Protein AF-A0A926JMT1-F1 (afdb_monomer_lite)

Secondary structure (DSSP, 8-state):
-HHHHHHHHHHHHHHHTT-HHHHHHHHHHHHHHTTT-TT---PPB-GGG-BTTB--B---TT-----TTTS-HHHHHHHHHHHHHHHHIIIIII-----SS---

Foldseek 3Di:
DVVVVVCCVVVLLVVQVLAQVVVLVLLVVLQVLCVVLPLDHRWHWDVVPGDSRDTHTDDDPPDDDDDPVRDDPVVNVSNVVSVVVSQCSQVPPVNHDPDSGDDD

Sequence (104 aa):
MPFRLMHAQVGGAILRQLDFEAEAASLTVLRDNLADFGSVRIPAPLPELCTSETVVMEYIGDLRRFEPDELAVGTRQSAVRAVLAAVYEMLFVDGIVHCYGSCR

pLDDT: mean 86.33, std 11.51, range [38.19, 97.06]

Radius of gyration: 16.71 Å; chains: 1; bounding box: 46×31×38 Å

Structure (mmCIF, N/CA/C/O backbone):
data_AF-A0A926JMT1-F1
#
_entry.id   AF-A0A926JMT1-F1
#
loop_
_atom_site.group_PDB
_atom_site.id
_atom_site.type_symbol
_atom_site.label_atom_id
_atom_site.label_alt_id
_atom_site.label_comp_id
_atom_site.label_asym_id
_atom_site.label_entity_id
_atom_site.label_seq_id
_atom_site.pdbx_PDB_ins_code
_atom_site.Cartn_x
_atom_site.Cartn_y
_atom_site.Cartn_z
_atom_site.occupancy
_atom_site.B_iso_or_equiv
_atom_site.auth_seq_id
_atom_site.auth_comp_id
_atom_site.auth_asym_id
_atom_site.auth_atom_id
_atom_site.pdbx_PDB_model_num
ATOM 1 N N . MET A 1 1 ? 29.605 17.655 -2.188 1.00 60.53 1 MET A N 1
ATOM 2 C CA . MET A 1 1 ? 28.655 18.778 -2.345 1.00 60.53 1 MET A CA 1
ATOM 3 C C . MET A 1 1 ? 27.234 18.265 -2.141 1.00 60.53 1 MET A C 1
ATOM 5 O O . MET A 1 1 ? 26.834 17.401 -2.916 1.00 60.53 1 MET A O 1
ATOM 9 N N . PRO A 1 2 ? 26.492 18.761 -1.136 1.00 80.12 2 PRO A N 1
ATOM 10 C CA . PRO A 1 2 ? 25.151 18.276 -0.773 1.00 80.12 2 PRO A CA 1
ATOM 11 C C . PRO A 1 2 ? 24.163 18.224 -1.948 1.00 80.12 2 PRO A C 1
ATOM 13 O O . PRO A 1 2 ? 23.427 17.256 -2.103 1.00 80.12 2 PRO A O 1
ATOM 16 N N . PHE A 1 3 ? 24.238 19.208 -2.848 1.00 87.00 3 PHE A N 1
ATOM 17 C CA . PHE A 1 3 ? 23.397 19.292 -4.045 1.00 87.00 3 PHE A CA 1
ATOM 18 C C . PHE A 1 3 ? 23.504 18.068 -4.973 1.00 87.00 3 PHE A C 1
ATOM 20 O O . PHE A 1 3 ? 22.500 17.590 -5.490 1.00 87.00 3 PHE A O 1
ATOM 27 N N . ARG A 1 4 ? 24.711 17.512 -5.154 1.00 85.38 4 ARG A N 1
ATOM 28 C CA . ARG A 1 4 ? 24.929 16.349 -6.034 1.00 85.38 4 ARG A CA 1
ATOM 29 C C . ARG A 1 4 ? 24.216 15.101 -5.511 1.00 85.38 4 ARG A C 1
ATOM 31 O O . ARG A 1 4 ? 23.706 14.314 -6.302 1.00 85.38 4 ARG A O 1
ATOM 38 N N . LEU A 1 5 ? 24.194 14.939 -4.188 1.00 86.75 5 LEU A N 1
ATOM 39 C CA . LEU A 1 5 ? 23.530 13.822 -3.523 1.00 86.75 5 LEU A CA 1
ATOM 40 C C . LEU A 1 5 ? 22.006 13.961 -3.632 1.00 86.75 5 LEU A C 1
ATOM 42 O O . LEU A 1 5 ? 21.342 13.024 -4.064 1.00 86.75 5 LEU A O 1
ATOM 46 N N . MET A 1 6 ? 21.478 1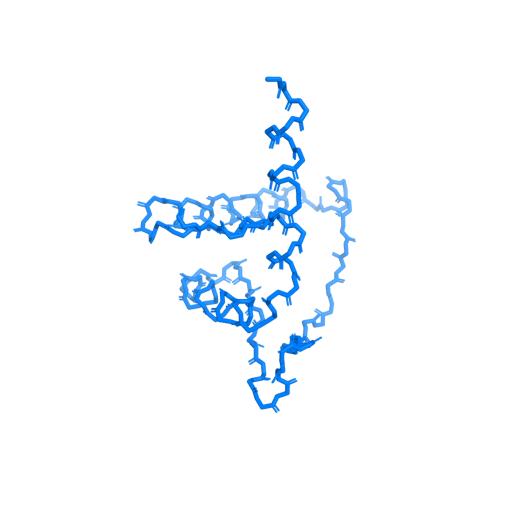5.152 -3.335 1.00 88.19 6 MET A N 1
ATOM 47 C CA . MET A 1 6 ? 20.042 15.438 -3.426 1.00 88.19 6 MET A CA 1
ATOM 48 C C . MET A 1 6 ? 19.506 15.254 -4.850 1.00 88.19 6 MET A C 1
ATOM 50 O O . MET A 1 6 ? 18.490 14.594 -5.036 1.00 88.19 6 MET A O 1
ATOM 54 N N . HIS A 1 7 ? 20.213 15.762 -5.866 1.00 90.88 7 HIS A N 1
ATOM 55 C CA . HIS A 1 7 ? 19.825 15.585 -7.269 1.00 90.88 7 HIS A CA 1
ATOM 56 C C . HIS A 1 7 ? 19.711 14.104 -7.653 1.00 90.88 7 HIS A C 1
ATOM 58 O O . HIS A 1 7 ? 18.735 13.699 -8.278 1.00 90.88 7 HIS A O 1
ATOM 64 N N . ALA A 1 8 ? 20.694 13.285 -7.267 1.00 87.88 8 ALA A N 1
ATOM 65 C CA . ALA A 1 8 ? 20.681 11.859 -7.575 1.00 87.88 8 ALA A CA 1
ATOM 66 C C . ALA A 1 8 ? 19.529 11.124 -6.868 1.00 87.88 8 ALA A C 1
ATOM 68 O O . ALA A 1 8 ? 18.871 10.286 -7.481 1.00 87.88 8 ALA A O 1
ATOM 69 N N . GLN A 1 9 ? 19.258 11.456 -5.602 1.00 86.81 9 GLN A N 1
ATOM 70 C CA . GLN A 1 9 ? 18.164 10.855 -4.836 1.00 86.81 9 GLN A CA 1
ATOM 71 C C . GLN A 1 9 ? 16.796 11.215 -5.420 1.00 86.81 9 GLN A C 1
ATOM 73 O O . GLN A 1 9 ? 15.981 10.326 -5.651 1.00 86.81 9 GLN A O 1
ATOM 78 N N . VAL A 1 10 ? 16.564 12.499 -5.702 1.00 88.62 10 VAL A N 1
ATOM 79 C CA . VAL A 1 10 ? 15.290 12.982 -6.249 1.00 88.62 10 VAL A CA 1
ATOM 80 C C . VAL A 1 10 ? 15.081 12.470 -7.672 1.00 88.62 10 VAL A C 1
ATOM 82 O O . VAL A 1 10 ? 14.026 11.917 -7.964 1.00 88.62 10 VAL A O 1
ATOM 85 N N . GLY A 1 11 ? 16.088 12.577 -8.544 1.00 89.56 11 GLY A N 1
ATOM 86 C CA . GLY A 1 11 ? 15.998 12.074 -9.917 1.00 89.56 11 GLY A CA 1
ATOM 87 C C . GLY A 1 11 ? 15.760 10.564 -9.968 1.00 89.56 11 GLY A C 1
ATOM 88 O O . GLY A 1 11 ? 14.893 10.100 -10.703 1.00 89.56 11 GLY A O 1
ATOM 89 N N . GLY A 1 12 ? 16.462 9.797 -9.128 1.00 88.19 12 GLY A N 1
ATOM 90 C CA . GLY A 1 12 ? 16.242 8.357 -9.006 1.00 88.19 12 GLY A CA 1
ATOM 91 C C . GLY A 1 12 ? 14.856 8.005 -8.461 1.00 88.19 12 GLY A C 1
ATOM 92 O O . GLY A 1 12 ? 14.248 7.049 -8.930 1.00 88.19 12 GLY A O 1
ATOM 93 N N . ALA A 1 13 ? 14.333 8.775 -7.502 1.00 86.56 13 ALA A N 1
ATOM 94 C CA . ALA A 1 13 ? 12.980 8.578 -6.991 1.00 86.56 13 ALA A CA 1
ATOM 95 C C . ALA A 1 13 ? 11.930 8.831 -8.078 1.00 86.56 13 ALA A C 1
ATOM 97 O O . ALA A 1 13 ? 11.065 7.983 -8.264 1.00 86.56 13 ALA A O 1
ATOM 98 N N . ILE A 1 14 ? 12.051 9.930 -8.831 1.00 88.25 14 ILE A N 1
ATOM 99 C CA . ILE A 1 14 ? 11.135 10.275 -9.929 1.00 88.25 14 ILE A CA 1
ATOM 100 C C . ILE A 1 14 ? 11.132 9.185 -11.000 1.00 88.25 14 ILE A C 1
ATOM 102 O O . ILE A 1 14 ? 10.064 8.721 -11.376 1.00 88.25 14 ILE A O 1
ATOM 106 N N . LEU A 1 15 ? 12.305 8.737 -11.458 1.00 89.06 15 LEU A N 1
ATOM 107 C CA . LEU A 1 15 ? 12.385 7.685 -12.475 1.00 89.06 15 LEU A CA 1
ATOM 108 C C . LEU A 1 15 ? 11.730 6.380 -12.007 1.00 89.06 15 LEU A C 1
ATOM 110 O O . LEU A 1 15 ? 11.072 5.719 -12.798 1.00 89.06 15 LEU A O 1
ATOM 114 N N . ARG A 1 16 ? 11.847 6.035 -10.719 1.00 86.50 16 ARG A N 1
ATOM 115 C CA . ARG A 1 16 ? 11.160 4.863 -10.153 1.00 86.50 16 ARG A CA 1
ATOM 116 C C . ARG A 1 16 ? 9.645 5.026 -10.046 1.00 86.50 16 ARG A C 1
ATOM 118 O O . ARG A 1 16 ? 8.960 4.018 -10.024 1.00 86.50 16 ARG A O 1
ATOM 125 N N . GLN A 1 17 ? 9.119 6.250 -9.974 1.00 86.50 17 GLN A N 1
ATOM 126 C CA . GLN A 1 17 ? 7.667 6.478 -10.027 1.00 86.50 17 GLN A CA 1
ATOM 127 C C . GLN A 1 17 ? 7.083 6.259 -11.436 1.00 86.50 17 GLN A C 1
ATOM 129 O O . GLN A 1 17 ? 5.870 6.272 -11.581 1.00 86.50 17 GLN A O 1
ATOM 134 N N . LEU A 1 18 ? 7.922 6.091 -12.466 1.00 91.44 18 LEU A N 1
ATOM 135 C CA . LEU A 1 18 ? 7.488 5.792 -13.837 1.00 91.44 18 LEU A CA 1
ATOM 136 C C . LEU A 1 18 ? 7.483 4.285 -14.144 1.00 91.44 18 LEU A C 1
ATOM 138 O O . LEU A 1 18 ? 7.117 3.896 -15.248 1.00 91.44 18 LEU A O 1
ATOM 142 N N . ASP A 1 19 ? 7.914 3.441 -13.202 1.00 92.31 19 ASP A N 1
ATOM 143 C CA . ASP A 1 19 ? 7.938 1.986 -13.364 1.00 92.31 19 ASP A CA 1
ATOM 144 C C . ASP A 1 19 ? 6.626 1.371 -12.852 1.00 92.31 19 ASP A C 1
ATOM 146 O O . ASP A 1 19 ? 6.516 0.901 -11.715 1.00 92.31 19 ASP A O 1
ATOM 150 N N . PHE A 1 20 ? 5.604 1.421 -13.705 1.00 93.38 20 PHE A N 1
ATOM 151 C CA . PHE A 1 20 ? 4.261 0.943 -13.380 1.00 93.38 20 PHE A CA 1
ATOM 152 C C . PHE A 1 20 ? 4.158 -0.586 -13.295 1.00 93.38 20 PHE A C 1
ATOM 154 O O . PHE A 1 20 ? 3.308 -1.112 -12.575 1.00 93.38 20 PHE A O 1
ATOM 161 N N . GLU A 1 21 ? 5.052 -1.321 -13.959 1.00 93.19 21 GLU A N 1
ATOM 162 C CA . GLU A 1 21 ? 5.130 -2.779 -13.823 1.00 93.19 21 GLU A CA 1
ATOM 163 C C . GLU A 1 21 ? 5.621 -3.161 -12.421 1.00 93.19 21 GLU A C 1
ATOM 165 O O . GLU A 1 21 ? 5.017 -4.011 -11.754 1.00 93.19 21 GLU A O 1
ATOM 170 N N . ALA A 1 22 ? 6.665 -2.483 -11.931 1.00 91.06 22 ALA A N 1
ATOM 171 C CA . ALA A 1 22 ? 7.140 -2.652 -10.563 1.00 91.06 22 ALA A CA 1
ATOM 172 C C . ALA A 1 22 ? 6.089 -2.223 -9.528 1.00 91.06 22 ALA A C 1
ATOM 174 O O . ALA A 1 22 ? 5.971 -2.857 -8.475 1.00 91.06 22 ALA A O 1
ATOM 175 N N . GLU A 1 23 ? 5.304 -1.182 -9.814 1.00 91.44 23 GLU A N 1
ATOM 176 C CA . GLU A 1 23 ? 4.205 -0.753 -8.945 1.00 91.44 23 GLU A CA 1
ATOM 177 C C . GLU A 1 23 ? 3.095 -1.811 -8.859 1.00 91.44 23 GLU A C 1
ATOM 179 O O . GLU A 1 23 ? 2.704 -2.190 -7.754 1.00 91.44 23 GLU A O 1
ATOM 184 N N . ALA A 1 24 ? 2.635 -2.360 -9.988 1.00 93.56 24 ALA A N 1
ATOM 185 C CA . ALA A 1 24 ? 1.612 -3.410 -10.004 1.00 93.56 24 ALA A CA 1
ATOM 186 C C . ALA A 1 24 ? 2.068 -4.686 -9.266 1.00 93.56 24 ALA A C 1
ATOM 188 O O . ALA A 1 24 ? 1.296 -5.295 -8.514 1.00 93.56 24 ALA A O 1
ATOM 189 N N . ALA A 1 25 ? 3.339 -5.069 -9.425 1.00 92.31 25 ALA A N 1
ATOM 190 C CA . ALA A 1 25 ? 3.936 -6.173 -8.677 1.00 92.31 25 ALA A CA 1
ATOM 191 C C . ALA A 1 25 ? 3.993 -5.870 -7.170 1.00 92.31 25 ALA A C 1
ATOM 193 O O . ALA A 1 25 ? 3.610 -6.708 -6.353 1.00 92.31 25 ALA A O 1
ATOM 194 N N . SER A 1 26 ? 4.397 -4.654 -6.796 1.00 90.81 26 SER A N 1
ATOM 195 C CA . SER A 1 26 ? 4.445 -4.216 -5.395 1.00 90.81 26 SER A CA 1
ATOM 196 C C . SER A 1 26 ? 3.057 -4.195 -4.749 1.00 90.81 26 SER A C 1
ATOM 198 O O . SER A 1 26 ? 2.920 -4.593 -3.595 1.00 90.81 26 SER A O 1
ATOM 200 N N . LEU A 1 27 ? 2.018 -3.783 -5.486 1.00 92.38 27 LEU A N 1
ATOM 201 C CA . LEU A 1 27 ? 0.630 -3.812 -5.016 1.00 92.38 27 LEU A CA 1
ATOM 202 C C . LEU A 1 27 ? 0.152 -5.246 -4.749 1.00 92.38 27 LEU A C 1
ATOM 204 O O . LEU A 1 27 ? -0.523 -5.484 -3.750 1.00 92.38 27 LEU A O 1
ATOM 208 N N . THR A 1 28 ? 0.543 -6.199 -5.601 1.00 93.62 28 THR A N 1
ATOM 209 C CA . THR A 1 28 ? 0.254 -7.630 -5.402 1.00 93.62 28 THR A CA 1
ATOM 210 C C . THR A 1 28 ? 0.902 -8.138 -4.114 1.00 93.62 28 THR A C 1
ATOM 212 O O . THR A 1 28 ? 0.213 -8.679 -3.256 1.00 93.62 28 THR A O 1
ATOM 215 N N . VAL A 1 29 ? 2.202 -7.877 -3.930 1.00 92.56 29 VAL A N 1
ATOM 216 C CA . VAL A 1 29 ? 2.944 -8.280 -2.722 1.00 92.56 29 VAL A CA 1
ATOM 217 C C . VAL A 1 29 ? 2.340 -7.662 -1.462 1.00 92.56 29 VAL A C 1
ATOM 219 O O . VAL A 1 29 ? 2.134 -8.359 -0.474 1.00 92.56 29 VAL A O 1
ATOM 222 N N . LEU A 1 30 ? 2.020 -6.365 -1.493 1.00 91.50 30 LEU A N 1
ATOM 223 C CA . LEU A 1 30 ? 1.414 -5.668 -0.357 1.00 91.50 30 LEU A CA 1
ATOM 224 C C . LEU A 1 30 ? 0.039 -6.243 -0.002 1.00 91.50 30 LEU A C 1
ATOM 226 O O . LEU A 1 30 ? -0.298 -6.377 1.173 1.00 91.50 30 LEU A O 1
ATOM 230 N N . ARG A 1 31 ? -0.766 -6.571 -1.015 1.00 92.62 31 ARG A N 1
ATOM 231 C CA . ARG A 1 31 ? -2.076 -7.183 -0.813 1.00 92.62 31 ARG A CA 1
ATOM 232 C C . ARG A 1 31 ? -1.952 -8.555 -0.166 1.00 92.62 31 ARG A C 1
ATOM 234 O O . ARG A 1 31 ? -2.695 -8.830 0.769 1.00 92.62 31 ARG A O 1
ATOM 241 N N . ASP A 1 32 ? -1.044 -9.387 -0.660 1.00 91.56 32 ASP A N 1
ATOM 242 C CA . ASP A 1 32 ? -0.849 -10.740 -0.141 1.00 91.56 32 ASP A CA 1
ATOM 243 C C . ASP A 1 32 ? -0.292 -10.708 1.287 1.00 91.56 32 ASP A C 1
ATOM 245 O O . ASP A 1 32 ? -0.744 -11.466 2.139 1.00 91.56 32 ASP A O 1
ATOM 249 N N . ASN A 1 33 ? 0.604 -9.762 1.578 1.00 89.69 33 ASN A N 1
ATOM 250 C CA . ASN A 1 33 ? 1.136 -9.533 2.918 1.00 89.69 33 ASN A CA 1
ATOM 251 C C . ASN A 1 33 ? 0.055 -9.185 3.950 1.00 89.69 33 ASN A C 1
ATOM 253 O O . ASN A 1 33 ? 0.074 -9.672 5.074 1.00 89.69 33 ASN A O 1
ATOM 257 N N . LEU A 1 34 ? -0.904 -8.347 3.562 1.00 90.38 34 LEU A N 1
ATOM 258 C CA . LEU A 1 34 ? -1.956 -7.870 4.456 1.00 90.38 34 LEU A CA 1
ATOM 259 C C . LEU A 1 34 ? -3.266 -8.659 4.312 1.00 90.38 34 LEU A C 1
ATOM 261 O O . LEU A 1 34 ? -4.286 -8.239 4.856 1.00 90.38 34 LEU A O 1
ATOM 265 N N . ALA A 1 35 ? -3.263 -9.795 3.608 1.00 90.00 35 ALA A N 1
ATOM 266 C CA . ALA A 1 35 ? -4.471 -10.576 3.339 1.00 90.00 35 ALA A CA 1
ATOM 267 C C . ALA A 1 35 ? -5.149 -11.086 4.624 1.00 90.00 35 ALA A C 1
ATOM 269 O O . ALA A 1 35 ? -6.378 -11.095 4.711 1.00 90.00 35 ALA A O 1
ATOM 270 N N . ASP A 1 36 ? -4.354 -11.439 5.636 1.00 86.56 36 ASP A N 1
ATOM 271 C CA . ASP A 1 36 ? -4.846 -11.909 6.937 1.00 86.56 36 ASP A CA 1
ATOM 272 C C . ASP A 1 36 ? -5.230 -10.752 7.883 1.00 86.56 36 ASP A C 1
ATOM 274 O O . ASP A 1 36 ? -5.921 -10.942 8.890 1.00 86.56 36 ASP A O 1
ATOM 278 N N . PHE A 1 37 ? -4.852 -9.516 7.538 1.00 86.25 37 PHE A N 1
ATOM 279 C CA . PHE A 1 37 ? -5.206 -8.304 8.271 1.00 86.25 37 PHE A CA 1
ATOM 280 C C . PHE A 1 37 ? -6.593 -7.802 7.854 1.00 86.25 37 PHE A C 1
ATOM 282 O O . PHE A 1 37 ? -6.741 -6.824 7.128 1.00 86.25 37 PHE A O 1
ATOM 289 N N . GLY A 1 38 ? -7.650 -8.416 8.394 1.00 80.81 38 GLY A N 1
ATOM 290 C CA . GLY A 1 38 ? -9.046 -8.060 8.076 1.00 80.81 38 GLY A CA 1
ATOM 291 C C . GLY A 1 38 ? -9.466 -6.605 8.371 1.00 80.81 38 GLY A C 1
ATOM 292 O O . GLY A 1 38 ? -10.584 -6.209 8.046 1.00 80.81 38 GLY A O 1
ATOM 293 N N . SER A 1 39 ? -8.601 -5.800 8.994 1.00 85.19 39 SER A N 1
ATOM 294 C CA . SER A 1 39 ? -8.807 -4.372 9.261 1.00 85.19 39 SER A CA 1
ATOM 295 C C . SER A 1 39 ? -8.262 -3.442 8.168 1.00 85.19 39 SER A C 1
ATOM 297 O O . SER A 1 39 ? -8.560 -2.246 8.201 1.00 85.19 39 SER A O 1
ATOM 299 N N . VAL A 1 40 ? -7.495 -3.962 7.202 1.00 88.88 40 VAL A N 1
ATOM 300 C CA . VAL A 1 40 ? -6.910 -3.205 6.088 1.00 88.88 40 VAL A CA 1
ATOM 301 C C . VAL A 1 40 ? -7.306 -3.864 4.771 1.00 88.88 40 VAL A C 1
ATOM 303 O O . VAL A 1 40 ? -7.194 -5.071 4.603 1.00 88.88 40 VAL A O 1
ATOM 306 N N . ARG A 1 41 ? -7.772 -3.062 3.811 1.00 90.19 41 ARG A N 1
ATOM 307 C CA . ARG A 1 41 ? -8.124 -3.542 2.472 1.00 90.19 41 ARG A CA 1
ATOM 308 C C . ARG A 1 41 ? -7.183 -2.940 1.441 1.00 90.19 41 ARG A C 1
ATOM 310 O O . ARG A 1 41 ? -7.168 -1.723 1.270 1.00 90.19 41 ARG A O 1
ATOM 317 N N . ILE A 1 42 ? -6.468 -3.801 0.725 1.00 92.25 42 ILE A N 1
ATOM 318 C CA . ILE A 1 42 ? -5.644 -3.433 -0.429 1.00 92.25 42 ILE A CA 1
ATOM 319 C C . ILE A 1 42 ? -6.381 -3.877 -1.707 1.00 92.25 42 ILE A C 1
ATOM 321 O O . ILE A 1 42 ? -6.783 -5.042 -1.784 1.00 92.25 42 ILE A O 1
ATOM 325 N N . PRO A 1 43 ? -6.620 -2.982 -2.684 1.00 94.38 43 PRO A N 1
ATOM 326 C CA . PRO A 1 43 ? -7.293 -3.344 -3.932 1.00 94.38 43 PRO A CA 1
ATOM 327 C C . PRO A 1 43 ? -6.434 -4.309 -4.753 1.00 94.38 43 PRO A C 1
ATOM 329 O O . PRO A 1 43 ? -5.212 -4.166 -4.805 1.00 94.38 43 PRO A O 1
ATOM 332 N N . ALA A 1 44 ? -7.061 -5.279 -5.418 1.00 95.25 44 ALA A N 1
ATOM 333 C CA . ALA A 1 44 ? -6.329 -6.161 -6.323 1.00 95.25 44 ALA A CA 1
ATOM 334 C C . ALA A 1 44 ? -5.958 -5.428 -7.628 1.00 95.25 44 ALA A C 1
ATOM 336 O O . ALA A 1 44 ? -6.817 -4.745 -8.193 1.00 95.25 44 ALA A O 1
ATOM 337 N N . PRO A 1 45 ? -4.721 -5.561 -8.141 1.00 95.88 45 PRO A N 1
ATOM 338 C CA . PRO A 1 45 ? -4.411 -5.137 -9.501 1.00 95.88 45 PRO A CA 1
ATOM 339 C C . PRO A 1 45 ? -5.204 -5.973 -10.514 1.00 95.88 45 PRO A C 1
ATOM 341 O O . PRO A 1 45 ? -5.565 -7.118 -10.242 1.00 95.88 45 PRO A O 1
ATOM 344 N N . LEU A 1 46 ? -5.458 -5.403 -11.691 1.00 96.44 46 LEU A N 1
ATOM 345 C CA . LEU A 1 46 ? -6.108 -6.052 -12.830 1.00 96.44 46 LEU A CA 1
ATOM 346 C C . LEU A 1 46 ? -5.047 -6.263 -13.927 1.00 96.44 46 LEU A C 1
ATOM 348 O O . LEU A 1 46 ? -4.896 -5.391 -14.782 1.00 96.44 46 LEU A O 1
ATOM 352 N N . PRO A 1 47 ? -4.285 -7.382 -13.915 1.00 93.56 47 PRO A N 1
ATOM 353 C CA . PRO A 1 47 ? -3.064 -7.525 -14.716 1.00 93.56 47 PRO A CA 1
ATOM 354 C C . PRO A 1 47 ? -3.298 -7.412 -16.222 1.00 93.56 47 PRO A C 1
ATOM 356 O O . PRO A 1 47 ? -2.450 -6.902 -16.940 1.00 93.56 47 PRO A O 1
ATOM 359 N N . GLU A 1 48 ? -4.473 -7.836 -16.687 1.00 95.56 48 GLU A N 1
ATOM 360 C CA . GLU A 1 48 ? -4.892 -7.755 -18.092 1.00 95.56 48 GLU A CA 1
ATOM 361 C C . GLU A 1 48 ? -5.047 -6.310 -18.597 1.00 95.56 48 GLU A C 1
ATOM 363 O O . GLU A 1 48 ? -5.074 -6.074 -19.803 1.00 95.56 48 GLU A O 1
ATOM 368 N N . LEU A 1 49 ? -5.160 -5.346 -17.678 1.00 95.62 49 LEU A N 1
ATOM 369 C CA . LEU A 1 49 ? -5.321 -3.919 -17.953 1.00 95.62 49 LEU A CA 1
ATOM 370 C C . LEU A 1 49 ? -4.093 -3.094 -17.529 1.00 95.62 49 LEU A C 1
ATOM 372 O O . LEU A 1 49 ? -4.060 -1.885 -17.765 1.00 95.62 49 LEU A O 1
ATOM 376 N N . CYS A 1 50 ? -3.093 -3.719 -16.903 1.00 95.19 50 CYS A N 1
ATOM 377 C CA . CYS A 1 50 ? -1.837 -3.068 -16.548 1.00 95.19 50 CYS A CA 1
ATOM 378 C C . CYS A 1 50 ? -0.875 -3.075 -17.743 1.00 95.19 50 CYS A C 1
ATOM 380 O O . CYS A 1 50 ? -0.774 -4.055 -18.478 1.00 95.19 50 CYS A O 1
ATOM 382 N N . THR A 1 51 ? -0.144 -1.980 -17.924 1.00 94.62 51 THR A N 1
ATOM 383 C CA . THR A 1 51 ? 0.868 -1.819 -18.975 1.00 94.62 51 THR A CA 1
ATOM 384 C C . THR A 1 51 ? 2.091 -1.102 -18.407 1.00 94.62 51 THR A C 1
ATOM 386 O O . THR A 1 51 ? 2.068 -0.634 -17.268 1.00 94.62 51 THR A O 1
ATOM 389 N N . SER A 1 52 ? 3.136 -0.931 -19.218 1.00 94.31 52 SER A N 1
ATOM 390 C CA . SER A 1 52 ? 4.309 -0.127 -18.856 1.00 94.31 52 SER A CA 1
ATOM 391 C C . SER A 1 52 ? 3.994 1.346 -18.564 1.00 94.31 52 SER A C 1
ATOM 393 O O . SER A 1 52 ? 4.846 2.048 -18.033 1.00 94.31 52 SER A O 1
ATOM 395 N N . GLU A 1 53 ? 2.802 1.832 -18.927 1.00 94.62 53 GLU A N 1
ATOM 396 C CA . GLU A 1 53 ? 2.378 3.229 -18.762 1.00 94.62 53 GLU A CA 1
ATOM 397 C C . GLU A 1 53 ? 1.158 3.386 -17.835 1.00 94.62 53 GLU A C 1
ATOM 399 O O . GLU A 1 53 ? 0.735 4.510 -17.562 1.00 94.62 53 GLU A O 1
ATOM 404 N N . THR A 1 54 ? 0.568 2.284 -17.350 1.00 94.88 54 THR A N 1
ATOM 405 C CA . THR A 1 54 ? -0.687 2.320 -16.583 1.00 94.88 54 THR A CA 1
ATOM 406 C C . THR A 1 54 ? -0.799 1.189 -15.564 1.00 94.88 54 THR A C 1
ATOM 408 O O . THR A 1 54 ? -0.663 0.018 -15.916 1.00 94.88 54 THR A O 1
ATOM 411 N N . VAL A 1 55 ? -1.201 1.518 -14.332 1.00 95.50 55 VAL A N 1
ATOM 412 C CA . VAL A 1 55 ? -1.652 0.544 -13.322 1.00 95.50 55 VAL A CA 1
ATOM 413 C C . VAL A 1 55 ? -3.164 0.639 -13.163 1.00 95.50 55 VAL A C 1
ATOM 415 O O . VAL A 1 55 ? -3.713 1.727 -12.984 1.00 95.50 55 VAL A O 1
ATOM 418 N N . VAL A 1 56 ? -3.844 -0.505 -13.213 1.00 97.06 56 VAL A N 1
ATOM 419 C CA . VAL A 1 56 ? -5.295 -0.606 -13.033 1.00 97.06 56 VAL A CA 1
ATOM 420 C C . VAL A 1 56 ? -5.584 -1.578 -11.892 1.00 97.06 56 VAL A C 1
ATOM 422 O O . VAL A 1 56 ? -4.952 -2.626 -11.783 1.00 97.06 56 VAL A O 1
ATOM 425 N N . MET A 1 57 ? -6.535 -1.228 -11.027 1.00 96.94 57 MET A N 1
ATOM 426 C CA . MET A 1 57 ? -6.877 -1.999 -9.830 1.00 96.94 57 MET A CA 1
ATOM 427 C C . MET A 1 57 ? -8.378 -1.965 -9.538 1.00 96.94 57 MET A C 1
ATOM 429 O O . MET A 1 57 ? -9.122 -1.174 -10.122 1.00 96.94 57 MET A O 1
ATOM 433 N N . GLU A 1 58 ? -8.816 -2.818 -8.616 1.00 96.44 58 GLU A N 1
ATOM 434 C CA . GLU A 1 58 ? -10.177 -2.829 -8.090 1.00 96.44 58 GLU A CA 1
ATOM 435 C C . GLU A 1 58 ? -10.606 -1.443 -7.604 1.00 96.44 58 GLU A C 1
ATOM 437 O O . GLU A 1 58 ? -9.916 -0.772 -6.833 1.00 96.44 58 GLU A O 1
ATOM 442 N N . TYR A 1 59 ? -11.812 -1.045 -7.999 1.00 93.88 59 TYR A N 1
ATOM 443 C CA . TYR A 1 59 ? -12.435 0.149 -7.460 1.00 93.88 59 TYR A CA 1
ATOM 444 C C . TYR A 1 59 ? -12.936 -0.110 -6.033 1.00 93.88 59 TYR A C 1
ATOM 446 O O . TYR A 1 59 ? -13.776 -0.982 -5.798 1.00 93.88 59 TYR A O 1
ATOM 454 N N . ILE A 1 60 ? -12.450 0.6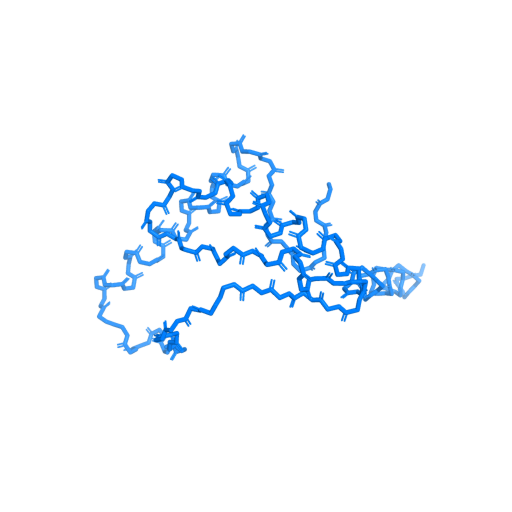80 -5.075 1.00 91.38 60 ILE A N 1
ATOM 455 C CA . ILE A 1 60 ? -12.962 0.687 -3.703 1.00 91.38 60 ILE A CA 1
ATOM 456 C C . ILE A 1 60 ? -13.973 1.832 -3.583 1.00 91.38 60 ILE A C 1
ATOM 458 O O . ILE A 1 60 ? -13.610 3.008 -3.563 1.00 91.38 60 ILE A O 1
ATOM 462 N N . GLY A 1 61 ? -15.257 1.478 -3.521 1.00 89.81 61 GLY A N 1
ATOM 463 C CA . GLY A 1 61 ? -16.338 2.430 -3.270 1.00 89.81 61 GLY A CA 1
ATOM 464 C C . GLY A 1 61 ? -16.290 3.021 -1.859 1.00 89.81 61 GLY A C 1
ATOM 465 O O . GLY A 1 61 ? -15.625 2.492 -0.970 1.00 89.81 61 GLY A O 1
ATOM 466 N N . ASP A 1 62 ? -17.005 4.131 -1.668 1.00 84.50 62 ASP A N 1
ATOM 467 C CA . ASP A 1 62 ? -17.217 4.785 -0.367 1.00 84.50 62 ASP A CA 1
ATOM 468 C C . ASP A 1 62 ? -15.941 5.241 0.367 1.00 84.50 62 ASP A C 1
ATOM 470 O O . ASP A 1 62 ? -15.970 5.560 1.559 1.00 84.50 62 ASP A O 1
ATOM 474 N N . LEU A 1 63 ? -14.821 5.354 -0.357 1.00 82.19 63 LEU A N 1
ATOM 475 C CA . LEU A 1 63 ? -13.603 6.003 0.121 1.00 82.19 63 LEU A CA 1
ATOM 476 C C . LEU A 1 63 ? -13.870 7.491 0.347 1.00 82.19 63 LEU A C 1
ATOM 478 O O . LEU A 1 63 ? -13.839 8.313 -0.570 1.00 82.19 63 LEU A O 1
ATOM 482 N N . ARG A 1 64 ? -14.116 7.851 1.603 1.00 79.06 64 ARG A N 1
ATOM 483 C CA . ARG A 1 64 ? -14.198 9.242 2.037 1.00 79.06 64 ARG A CA 1
ATOM 484 C C . ARG A 1 64 ? -12.879 9.630 2.680 1.00 79.06 64 ARG A C 1
ATOM 486 O O . ARG A 1 64 ? -12.431 8.971 3.614 1.00 79.06 64 ARG A O 1
ATOM 493 N N . ARG A 1 65 ? -12.277 10.725 2.210 1.00 75.19 65 ARG A N 1
ATOM 494 C CA . ARG A 1 65 ? -11.285 11.432 3.025 1.00 75.19 65 ARG A CA 1
ATOM 495 C C . ARG A 1 65 ? -12.015 11.984 4.239 1.00 75.19 65 ARG A C 1
ATOM 497 O O . ARG A 1 65 ? -13.077 12.583 4.079 1.00 75.19 65 ARG A O 1
ATOM 504 N N . PHE A 1 66 ? -11.465 11.729 5.415 1.00 79.19 66 PHE A N 1
ATOM 505 C CA . PHE A 1 66 ? -11.994 12.250 6.660 1.00 79.19 66 PHE A CA 1
ATOM 506 C C . PHE A 1 66 ? -10.912 13.021 7.414 1.00 79.19 66 PHE A C 1
ATOM 508 O O . PHE A 1 66 ? -9.798 12.541 7.622 1.00 79.19 66 PHE A O 1
ATOM 515 N N . GLU A 1 67 ? -11.326 14.193 7.870 1.00 79.50 67 GLU A N 1
ATOM 516 C CA . GLU A 1 67 ? -10.986 14.799 9.143 1.00 79.50 67 GLU A CA 1
ATOM 517 C C . GLU A 1 67 ? -10.613 13.856 10.285 1.00 79.50 67 GLU A C 1
ATOM 519 O O . GLU A 1 67 ? -11.510 13.134 10.750 1.00 79.50 67 GLU A O 1
ATOM 524 N N . PRO A 1 68 ? -9.416 13.900 10.894 1.00 76.00 68 PRO A N 1
ATOM 525 C CA . PRO A 1 68 ? -9.279 13.361 12.222 1.00 76.00 68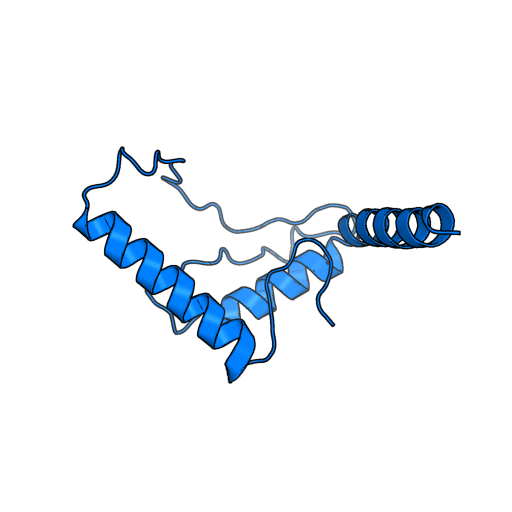 PRO A CA 1
ATOM 526 C C . PRO A 1 68 ? -10.107 14.087 13.297 1.00 76.00 68 PRO A C 1
ATOM 528 O O . PRO A 1 68 ? -9.945 13.761 14.454 1.00 76.00 68 PRO A O 1
ATOM 531 N N . ASP A 1 69 ? -11.061 14.958 12.997 1.00 83.50 69 ASP A N 1
ATOM 532 C CA . ASP A 1 69 ? -12.093 15.381 13.963 1.00 83.50 69 ASP A CA 1
ATOM 533 C C . ASP A 1 69 ? -13.496 14.876 13.583 1.00 83.50 69 ASP A C 1
ATOM 535 O O . ASP A 1 69 ? -14.411 14.886 14.400 1.00 83.50 69 ASP A O 1
ATOM 539 N N . GLU A 1 70 ? -13.653 14.328 12.376 1.00 86.75 70 GLU A N 1
ATOM 540 C CA . GLU A 1 70 ? -14.934 13.850 11.838 1.00 86.75 70 GLU A CA 1
ATOM 541 C C . GLU A 1 70 ? -15.256 12.406 12.250 1.00 86.75 70 GLU A C 1
ATOM 543 O O . GLU A 1 70 ? -16.402 11.964 12.166 1.00 86.75 70 GLU A O 1
ATOM 548 N N . LEU A 1 71 ? -14.253 11.651 12.711 1.00 84.31 71 LEU A N 1
ATOM 549 C CA . LEU A 1 71 ? -14.444 10.298 13.224 1.00 84.31 71 LEU A CA 1
ATOM 550 C C . LEU A 1 71 ? -14.798 10.295 14.711 1.00 84.31 71 LEU A C 1
ATOM 552 O O . LEU A 1 71 ? -14.168 10.961 15.539 1.00 84.31 71 LEU A O 1
ATOM 556 N N . ALA A 1 72 ? -15.723 9.411 15.083 1.00 90.38 72 ALA A N 1
ATOM 557 C CA . ALA A 1 72 ? -15.905 9.045 16.479 1.00 90.38 72 ALA A CA 1
ATOM 558 C C . ALA A 1 72 ? -14.570 8.567 17.083 1.00 90.38 72 ALA A C 1
ATOM 560 O O . ALA A 1 72 ? -13.795 7.857 16.433 1.00 90.38 72 ALA A O 1
ATOM 561 N N . VAL A 1 73 ? -14.312 8.925 18.345 1.00 89.25 73 VAL A N 1
ATOM 562 C CA . VAL A 1 73 ? -13.044 8.620 19.037 1.00 89.25 73 VAL A CA 1
ATOM 563 C C . VAL A 1 73 ? -12.704 7.126 18.977 1.00 89.25 73 VAL A C 1
ATOM 565 O O . VAL A 1 73 ? -11.558 6.772 18.707 1.00 89.25 73 VAL A O 1
ATOM 568 N N . GLY A 1 74 ? -13.698 6.248 19.149 1.00 89.75 74 GLY A N 1
ATOM 569 C CA . GLY A 1 74 ? -13.504 4.799 19.048 1.00 89.75 74 GLY A CA 1
ATOM 570 C C . GLY A 1 74 ? -13.058 4.349 17.652 1.00 89.75 74 GLY A C 1
ATOM 571 O O . GLY A 1 74 ? -12.102 3.589 17.529 1.00 89.75 74 GLY A O 1
ATOM 572 N N . THR A 1 75 ? -13.684 4.872 16.593 1.00 88.38 75 THR A N 1
ATOM 573 C CA . THR A 1 75 ? -13.318 4.561 15.200 1.00 88.38 75 THR A CA 1
ATOM 574 C C . THR A 1 75 ? -11.896 5.008 14.889 1.00 88.38 75 THR A C 1
ATOM 576 O O . THR A 1 75 ? -11.121 4.253 14.309 1.00 88.38 75 THR A O 1
ATOM 579 N N . ARG A 1 76 ? -11.518 6.207 15.339 1.00 88.12 76 ARG A N 1
ATOM 580 C CA . ARG A 1 76 ? -10.154 6.728 15.207 1.00 88.12 76 ARG A CA 1
ATOM 581 C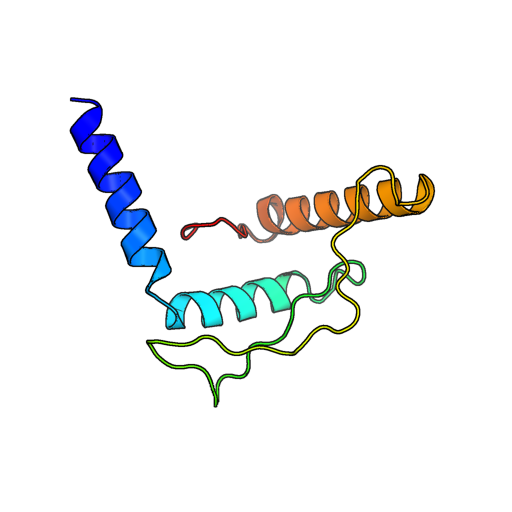 C . ARG A 1 76 ? -9.123 5.838 15.883 1.00 88.12 76 ARG A C 1
ATOM 583 O O . ARG A 1 76 ? -8.110 5.511 15.278 1.00 88.12 76 ARG A O 1
ATOM 590 N N . GLN A 1 77 ? -9.371 5.452 17.133 1.00 90.44 77 GLN A N 1
ATOM 591 C CA . GLN A 1 77 ? -8.458 4.590 17.882 1.00 90.44 77 GLN A CA 1
ATOM 592 C C . GLN A 1 77 ? -8.298 3.226 17.207 1.00 90.44 77 GLN A C 1
ATOM 594 O O . GLN A 1 77 ? -7.175 2.741 17.081 1.00 90.44 77 GLN A O 1
ATOM 599 N N . SER A 1 78 ? -9.395 2.631 16.738 1.00 89.69 78 SER A N 1
ATOM 600 C CA . SER A 1 78 ? -9.364 1.366 16.002 1.00 89.69 78 SER A CA 1
ATOM 601 C C . SER A 1 78 ? -8.601 1.486 14.684 1.00 89.69 78 SER A C 1
ATOM 603 O O . SER A 1 78 ? -7.765 0.634 14.402 1.00 89.69 78 SER A O 1
ATOM 605 N N . ALA A 1 79 ? -8.813 2.562 13.921 1.00 88.31 79 ALA A N 1
ATOM 606 C CA . ALA A 1 79 ? -8.095 2.808 12.671 1.00 88.31 79 ALA A CA 1
ATOM 607 C C . ALA A 1 79 ? -6.585 2.973 12.901 1.00 88.31 79 ALA A C 1
ATOM 609 O O . ALA A 1 79 ? -5.787 2.322 12.235 1.00 88.31 79 ALA A O 1
ATOM 610 N N . VAL A 1 80 ? -6.178 3.777 13.889 1.00 90.56 80 VAL A N 1
ATOM 611 C CA . VAL A 1 80 ? -4.756 3.960 14.228 1.00 90.56 80 VAL A CA 1
ATOM 612 C C . VAL A 1 80 ? -4.118 2.643 14.670 1.00 90.56 80 VAL A C 1
ATOM 614 O O . VAL A 1 80 ? -3.010 2.333 14.244 1.00 90.56 80 VAL A O 1
ATOM 617 N N . ARG A 1 81 ? -4.812 1.844 15.491 1.00 92.25 81 ARG A N 1
ATOM 618 C CA . ARG A 1 81 ? -4.323 0.522 15.915 1.00 92.25 81 ARG A CA 1
ATOM 619 C C . ARG A 1 81 ? -4.168 -0.435 14.737 1.00 92.25 81 ARG A C 1
ATOM 621 O O . ARG A 1 81 ? -3.152 -1.113 14.665 1.00 92.25 81 ARG A O 1
ATOM 628 N N . ALA A 1 82 ? -5.140 -0.465 13.827 1.00 91.38 82 ALA A N 1
ATOM 629 C CA . ALA A 1 82 ? -5.084 -1.287 12.622 1.00 91.38 82 ALA A CA 1
ATOM 630 C C . ALA A 1 82 ? -3.891 -0.906 11.736 1.00 91.38 82 ALA A C 1
ATOM 632 O O . ALA A 1 82 ? -3.110 -1.774 11.362 1.00 91.38 82 ALA A O 1
ATOM 633 N N . VAL A 1 83 ? -3.703 0.393 11.476 1.00 89.75 83 VAL A N 1
ATOM 634 C CA . VAL A 1 83 ? -2.574 0.893 10.678 1.00 89.75 83 VAL A CA 1
ATOM 635 C C . VAL A 1 83 ? -1.240 0.582 11.352 1.00 89.75 83 VAL A C 1
ATOM 637 O O . VAL A 1 83 ? -0.329 0.099 10.691 1.00 89.75 83 VAL A O 1
ATOM 640 N N . LEU A 1 84 ? -1.113 0.814 12.662 1.00 91.81 84 LEU A N 1
ATOM 641 C CA . LEU 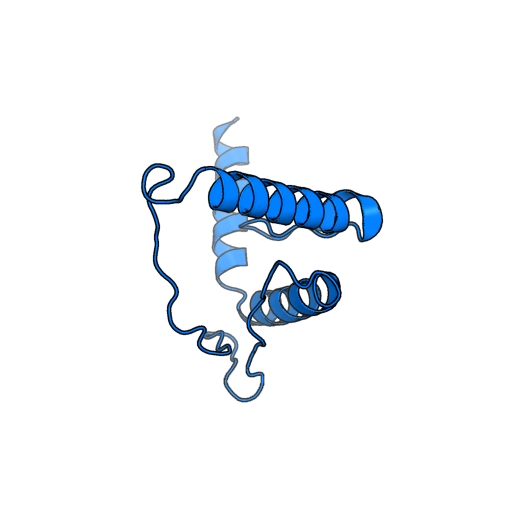A 1 84 ? 0.130 0.533 13.381 1.00 91.81 84 LEU A CA 1
ATOM 642 C C . LEU A 1 84 ? 0.473 -0.961 13.371 1.00 91.81 84 LEU A C 1
ATOM 644 O O . LEU A 1 84 ? 1.636 -1.311 13.203 1.00 91.81 84 LEU A O 1
ATOM 648 N N . ALA A 1 85 ? -0.527 -1.829 13.533 1.00 91.00 85 ALA A N 1
ATOM 649 C CA . ALA A 1 85 ? -0.331 -3.272 13.487 1.00 91.00 85 ALA A CA 1
ATOM 650 C C . ALA A 1 85 ? 0.072 -3.746 12.079 1.00 91.00 85 ALA A C 1
ATOM 652 O O . ALA A 1 85 ? 1.023 -4.509 11.961 1.00 91.00 85 ALA A O 1
ATOM 653 N N . ALA A 1 86 ? -0.555 -3.221 11.022 1.00 90.62 86 ALA A N 1
ATOM 654 C CA . ALA A 1 86 ? -0.157 -3.513 9.644 1.00 90.62 86 ALA A CA 1
ATOM 655 C C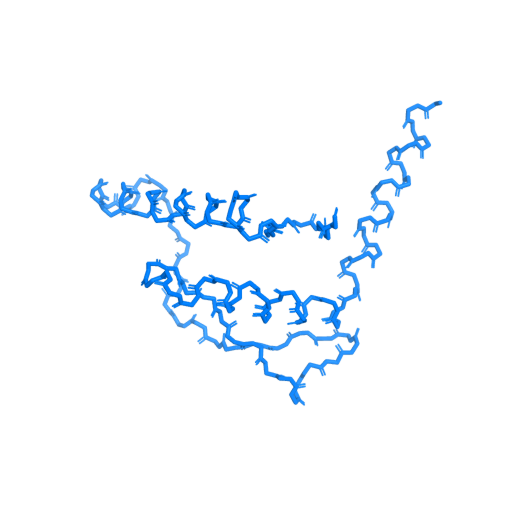 . ALA A 1 86 ? 1.269 -3.020 9.332 1.00 90.62 86 ALA A C 1
ATOM 657 O O . ALA A 1 86 ? 2.047 -3.720 8.694 1.00 90.62 86 ALA A O 1
ATOM 658 N N . VAL A 1 87 ? 1.649 -1.829 9.810 1.00 89.62 87 VAL A N 1
ATOM 659 C CA . VAL A 1 87 ? 3.020 -1.306 9.664 1.00 89.62 87 VAL A CA 1
ATOM 660 C C . VAL A 1 87 ? 4.031 -2.162 10.423 1.00 89.62 87 VAL A C 1
ATOM 662 O O . VAL A 1 87 ? 5.139 -2.366 9.934 1.00 89.62 87 VAL A O 1
ATOM 665 N N . TYR A 1 88 ? 3.663 -2.658 11.603 1.00 89.88 88 TYR A N 1
ATOM 666 C CA . TYR A 1 88 ? 4.513 -3.561 12.369 1.00 89.88 88 TYR A CA 1
ATOM 667 C C . TYR A 1 88 ? 4.746 -4.881 11.626 1.00 89.88 88 TYR A C 1
ATOM 669 O O . TYR A 1 88 ? 5.895 -5.302 11.524 1.00 89.88 88 TYR A O 1
ATOM 677 N N . GLU A 1 89 ? 3.687 -5.480 11.077 1.00 88.50 89 GLU A N 1
ATOM 678 C CA . GLU A 1 89 ? 3.765 -6.708 10.278 1.00 88.50 89 GLU A CA 1
ATOM 679 C C . GLU A 1 89 ? 4.713 -6.527 9.089 1.00 88.50 89 GLU A C 1
ATOM 681 O O . GLU A 1 89 ? 5.740 -7.200 8.988 1.00 88.50 89 GLU A O 1
ATOM 686 N N . MET A 1 90 ? 4.443 -5.499 8.278 1.00 87.94 90 MET A N 1
ATOM 687 C CA . MET A 1 90 ? 5.264 -5.139 7.127 1.00 87.94 90 MET A CA 1
ATOM 688 C C . MET A 1 90 ? 6.746 -5.001 7.515 1.00 87.94 90 MET A C 1
ATOM 690 O O . MET A 1 90 ? 7.603 -5.668 6.937 1.00 87.94 90 MET A O 1
ATOM 694 N N . LEU A 1 91 ? 7.065 -4.179 8.522 1.00 88.19 91 LEU A N 1
ATOM 695 C CA . LEU A 1 91 ? 8.453 -3.842 8.855 1.00 88.19 91 LEU A CA 1
ATOM 696 C C . LEU A 1 91 ? 9.221 -4.951 9.579 1.00 88.19 91 LEU A C 1
ATOM 698 O O . LEU A 1 91 ? 10.419 -5.106 9.340 1.00 88.19 91 LEU A O 1
ATOM 702 N N . PHE A 1 92 ? 8.582 -5.652 10.516 1.00 87.69 92 PHE A N 1
ATOM 703 C CA . PHE A 1 92 ? 9.280 -6.526 11.465 1.00 87.69 92 PHE A CA 1
ATOM 704 C C . PHE A 1 92 ? 9.054 -8.013 11.222 1.00 87.69 92 PHE A C 1
ATOM 706 O O . PHE A 1 92 ? 9.867 -8.808 11.696 1.00 87.69 92 PHE A O 1
ATOM 713 N N . VAL A 1 93 ? 7.991 -8.391 10.510 1.00 85.75 93 VAL A N 1
ATOM 714 C CA . VAL A 1 93 ? 7.695 -9.796 10.205 1.00 85.75 93 VAL A CA 1
ATOM 715 C C . VAL A 1 93 ? 8.130 -10.119 8.783 1.00 85.75 93 VAL A C 1
ATOM 717 O O . VAL A 1 93 ? 8.974 -10.994 8.590 1.00 85.75 93 VAL A O 1
ATOM 720 N N . ASP A 1 94 ? 7.648 -9.355 7.805 1.00 83.50 94 ASP A N 1
ATOM 721 C CA . ASP A 1 94 ? 7.850 -9.684 6.388 1.00 83.50 94 ASP A CA 1
ATOM 722 C C . ASP A 1 94 ? 8.977 -8.899 5.713 1.00 83.50 94 ASP A C 1
ATOM 724 O O . ASP A 1 94 ? 9.417 -9.245 4.616 1.00 83.50 94 ASP A O 1
ATOM 728 N N . GLY A 1 95 ? 9.476 -7.846 6.366 1.00 82.62 95 GLY A N 1
ATOM 729 C CA . GLY A 1 95 ? 10.569 -7.019 5.856 1.00 82.62 95 GLY A CA 1
ATOM 730 C C . GLY A 1 95 ? 10.199 -6.210 4.610 1.00 82.62 95 GLY A C 1
ATOM 731 O O . GLY A 1 95 ? 11.081 -5.833 3.837 1.00 82.62 95 GLY A O 1
ATOM 732 N N . ILE A 1 96 ? 8.910 -5.938 4.406 1.00 81.44 96 ILE A N 1
ATOM 733 C CA . ILE A 1 96 ? 8.410 -5.072 3.341 1.00 81.44 96 ILE A CA 1
ATOM 734 C C . ILE A 1 96 ? 7.992 -3.717 3.912 1.00 81.44 96 ILE A C 1
ATOM 736 O O . ILE A 1 96 ? 7.698 -3.568 5.091 1.00 81.44 96 ILE A O 1
ATOM 740 N N . VAL A 1 97 ? 7.937 -2.683 3.080 1.00 78.81 97 VAL A N 1
ATOM 741 C CA . VAL A 1 97 ? 7.324 -1.418 3.491 1.00 78.81 97 VAL A CA 1
ATOM 742 C C . VAL A 1 97 ? 6.721 -0.718 2.292 1.00 78.81 97 VAL A C 1
ATOM 744 O O . VAL A 1 97 ? 7.344 -0.589 1.234 1.00 78.81 97 VAL A O 1
ATOM 747 N N . HIS A 1 98 ? 5.499 -0.230 2.469 1.00 71.56 98 HIS A N 1
ATOM 748 C CA . HIS A 1 98 ? 4.881 0.659 1.503 1.00 71.56 98 HIS A CA 1
ATOM 749 C C . HIS A 1 98 ? 5.475 2.070 1.647 1.00 71.56 98 HIS A C 1
ATOM 751 O O . HIS A 1 98 ? 5.007 2.886 2.441 1.00 71.56 98 HIS A O 1
ATOM 757 N N . CYS A 1 99 ? 6.537 2.344 0.889 1.00 62.59 99 CYS A N 1
ATOM 758 C CA . CYS A 1 99 ? 7.174 3.656 0.787 1.00 62.59 99 CYS A CA 1
ATOM 759 C C . CYS A 1 99 ? 6.995 4.231 -0.623 1.00 62.59 99 CYS A C 1
ATOM 761 O O . CYS A 1 99 ? 7.187 3.524 -1.614 1.00 62.59 99 CYS A O 1
ATOM 763 N N . TYR A 1 100 ? 6.718 5.537 -0.721 1.00 49.84 100 TYR A N 1
ATOM 764 C CA . TYR A 1 100 ? 6.791 6.277 -1.985 1.00 49.84 100 TYR A CA 1
ATOM 765 C C . TYR A 1 100 ? 8.250 6.339 -2.454 1.00 49.84 100 TYR A C 1
ATOM 767 O O . TYR A 1 100 ? 9.024 7.210 -2.059 1.00 49.84 100 TYR A O 1
ATOM 775 N N . GLY A 1 101 ? 8.626 5.350 -3.262 1.00 46.12 101 GLY A N 1
ATOM 776 C CA . GLY A 1 101 ? 9.984 5.132 -3.740 1.00 46.12 101 GLY A CA 1
ATOM 777 C C . GLY A 1 101 ? 10.578 3.857 -3.157 1.00 46.12 101 GLY A C 1
ATOM 778 O O . GLY A 1 101 ? 11.295 3.927 -2.170 1.00 46.12 101 GLY A O 1
ATOM 779 N N . SER A 1 102 ? 10.294 2.727 -3.818 1.00 43.56 102 SER A N 1
ATOM 780 C CA . SER A 1 102 ? 10.994 1.432 -3.750 1.00 43.56 102 SER A CA 1
ATOM 781 C C . SER A 1 102 ? 11.839 1.207 -2.493 1.00 43.56 102 SER A C 1
ATOM 783 O O . SER A 1 102 ? 13.003 1.617 -2.450 1.00 43.56 102 SER A O 1
ATOM 785 N N . CYS A 1 103 ? 11.302 0.454 -1.535 1.00 38.81 103 CYS A N 1
ATOM 786 C CA . CYS A 1 103 ? 12.142 -0.209 -0.551 1.00 38.81 103 CYS A CA 1
ATOM 787 C C . CYS A 1 103 ? 12.713 -1.490 -1.173 1.00 38.81 103 CYS A C 1
ATOM 789 O O . CYS A 1 103 ? 11.968 -2.379 -1.579 1.00 38.81 103 CYS A O 1
ATOM 791 N N . ARG A 1 104 ? 14.037 -1.538 -1.285 1.00 38.19 104 ARG A N 1
ATOM 792 C CA . ARG A 1 104 ? 14.822 -2.770 -1.280 1.00 38.19 104 ARG A CA 1
ATOM 793 C C . ARG A 1 104 ? 15.678 -2.738 -0.028 1.00 38.19 104 ARG A C 1
ATOM 795 O O . ARG A 1 104 ? 16.132 -1.619 0.307 1.00 38.19 104 ARG A O 1
#